Protein AF-A0A3C1WKM7-F1 (afdb_monomer)

Mean predicted aligned error: 9.7 Å

pLDDT: mean 87.92, std 14.64, range [50.53, 98.81]

Foldseek 3Di:
DPPPVVVVVVVVVVVVVVVVVPDDPPPQDLVNLLVVLVVCVVVLVLVSSLVSLVVSLVPVPLVCNLVSLQSNLVSCVSVVVNVSSVVSVVVSVVSVVVD

Nearest PDB structures (foldseek):
  2ho1-assembly1_A  TM=8.526E-01  e=2.959E-01  Pseudomonas aeruginosa PAO1
  8bbg-assembly1_A  TM=7.694E-01  e=3.514E-01  Homo sapiens
  8xwx-assembly1_B  TM=6.303E-01  e=9.299E-01  Homo sapiens
  3mv2-assembly1_B  TM=6.170E-01  e=1.648E+00  Saccharomyces cerevisiae
  6c9m-assembly1_A  TM=7.297E-01  e=3.890E+00  Homo sapiens

Structure (mmCIF, N/CA/C/O backbone):
data_AF-A0A3C1WKM7-F1
#
_entry.id   AF-A0A3C1WKM7-F1
#
loop_
_atom_site.group_PDB
_a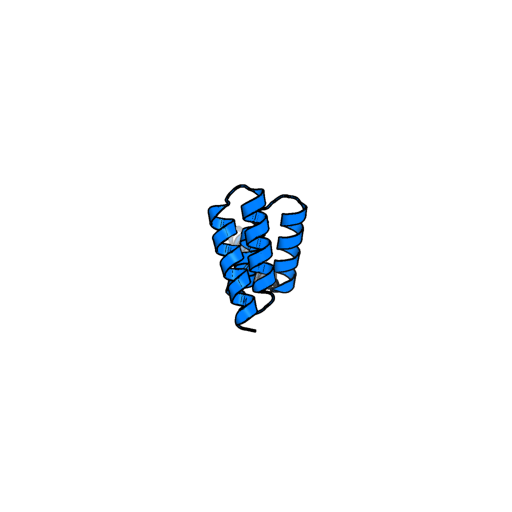tom_site.id
_atom_site.type_symbol
_atom_site.label_atom_id
_atom_site.label_alt_id
_atom_site.label_comp_id
_atom_site.label_asym_id
_atom_site.label_entity_id
_atom_site.label_seq_id
_atom_site.pdbx_PDB_ins_code
_atom_site.Cartn_x
_atom_site.Cartn_y
_atom_site.Cartn_z
_atom_site.occupancy
_atom_site.B_iso_or_equiv
_atom_site.auth_seq_id
_atom_site.auth_comp_id
_atom_site.auth_asym_id
_atom_site.auth_atom_id
_atom_site.pdbx_PDB_model_num
ATOM 1 N N . MET A 1 1 ? 52.253 12.825 30.965 1.00 50.69 1 MET A N 1
ATOM 2 C CA . MET A 1 1 ? 51.761 13.288 29.644 1.00 50.69 1 MET A CA 1
ATOM 3 C C . MET A 1 1 ? 51.552 12.084 28.702 1.00 50.69 1 MET A C 1
ATOM 5 O O . MET A 1 1 ? 52.429 11.760 27.921 1.00 50.69 1 MET A O 1
ATOM 9 N N . LYS A 1 2 ? 50.431 11.346 28.814 1.00 55.88 2 LYS A N 1
ATOM 10 C CA . LYS A 1 2 ? 50.130 10.136 27.996 1.00 55.88 2 LYS A CA 1
ATOM 11 C C . LYS A 1 2 ? 48.705 10.128 27.399 1.00 55.88 2 LYS A C 1
ATOM 13 O O . LYS A 1 2 ? 48.253 9.117 26.885 1.00 55.88 2 LYS A O 1
ATOM 18 N N . MET A 1 3 ? 47.994 11.261 27.426 1.00 57.75 3 MET A N 1
ATOM 19 C CA . MET A 1 3 ? 46.597 11.346 26.955 1.00 57.75 3 MET A CA 1
ATOM 20 C C . MET A 1 3 ? 46.446 11.549 25.436 1.00 57.75 3 MET A C 1
ATOM 22 O O . MET A 1 3 ? 45.358 11.358 24.904 1.00 57.75 3 MET A O 1
ATOM 26 N N . SER A 1 4 ? 47.511 11.928 24.720 1.00 59.94 4 SER A N 1
ATOM 27 C CA . SER A 1 4 ? 47.444 12.237 23.278 1.00 59.94 4 SER A CA 1
ATOM 28 C C . SER A 1 4 ? 47.301 10.982 22.400 1.00 59.94 4 SER A C 1
ATOM 30 O O . SER A 1 4 ? 46.556 10.993 21.426 1.00 59.94 4 SER A O 1
ATOM 32 N N . CYS A 1 5 ? 47.945 9.870 22.775 1.00 59.06 5 CYS A N 1
ATOM 33 C CA . CYS A 1 5 ? 47.926 8.630 21.989 1.00 59.06 5 CYS A CA 1
ATOM 34 C C . CYS A 1 5 ? 46.558 7.917 22.042 1.00 59.06 5 CYS A C 1
ATOM 36 O O . CYS A 1 5 ? 46.033 7.498 21.015 1.00 59.06 5 CYS A O 1
ATOM 38 N N . SER A 1 6 ? 45.926 7.879 23.222 1.00 66.44 6 SER A N 1
ATOM 39 C CA . SER A 1 6 ? 44.600 7.269 23.421 1.00 66.44 6 SER A CA 1
ATOM 40 C C . SER A 1 6 ? 43.490 8.002 22.654 1.00 66.44 6 SER A C 1
ATOM 42 O O . SER A 1 6 ? 42.643 7.362 22.036 1.00 66.44 6 SER A O 1
ATOM 44 N N . LYS A 1 7 ? 43.536 9.342 22.605 1.00 72.69 7 LYS A N 1
ATOM 45 C CA . LYS A 1 7 ? 42.558 10.142 21.852 1.00 72.69 7 LYS A CA 1
ATOM 46 C C . LYS A 1 7 ? 42.660 9.924 20.343 1.00 72.69 7 LYS A C 1
ATOM 48 O O . LYS A 1 7 ? 41.624 9.821 19.696 1.00 72.69 7 LYS A O 1
ATOM 53 N N . LYS A 1 8 ? 43.884 9.809 19.808 1.00 76.19 8 LYS A N 1
ATOM 54 C CA . LYS A 1 8 ? 4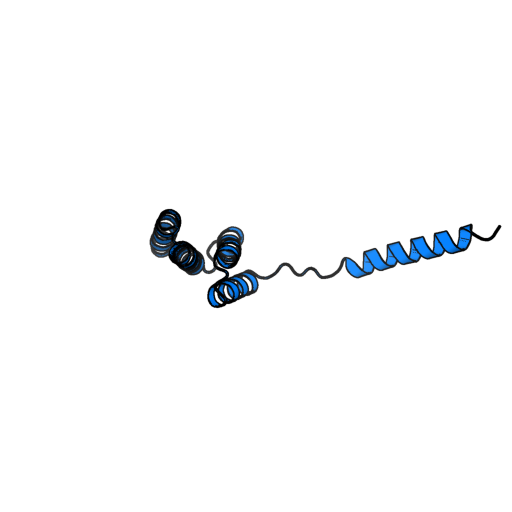4.138 9.516 18.385 1.00 76.19 8 LYS A CA 1
ATOM 55 C C . LYS A 1 8 ? 43.645 8.121 18.002 1.00 76.19 8 LYS A C 1
ATOM 57 O O . LYS A 1 8 ? 42.990 7.971 16.980 1.00 76.19 8 LYS A O 1
ATOM 62 N N . LEU A 1 9 ? 43.894 7.119 18.847 1.00 79.38 9 LEU A N 1
ATOM 63 C CA . LEU A 1 9 ? 43.401 5.756 18.634 1.00 79.38 9 LEU A CA 1
ATOM 64 C C . LEU A 1 9 ? 41.866 5.700 18.594 1.00 79.38 9 LEU A C 1
ATOM 66 O O . LEU A 1 9 ? 41.298 5.061 17.715 1.00 79.38 9 LEU A O 1
ATOM 70 N N . LEU A 1 10 ? 41.202 6.420 19.504 1.00 82.25 10 LEU A N 1
ATOM 71 C CA . LEU A 1 10 ? 39.743 6.515 19.530 1.00 82.25 10 LEU A CA 1
ATOM 72 C C . LEU A 1 10 ? 39.190 7.197 18.270 1.00 82.25 10 LEU A C 1
ATOM 74 O O . LEU A 1 10 ? 38.170 6.770 17.739 1.00 82.25 10 LEU A O 1
ATOM 78 N N . THR A 1 11 ? 39.880 8.224 17.760 1.00 80.81 11 THR A N 1
ATOM 79 C CA . THR A 1 11 ? 39.474 8.888 16.510 1.00 80.81 11 THR A CA 1
ATOM 80 C C . THR A 1 11 ? 39.635 7.963 15.310 1.00 80.81 11 THR A C 1
ATOM 82 O O . THR A 1 11 ? 38.729 7.891 14.487 1.00 80.81 11 THR A O 1
ATOM 85 N N . TYR A 1 12 ? 40.730 7.200 15.230 1.00 86.88 12 TYR A N 1
ATOM 86 C CA . TYR A 1 12 ? 40.908 6.207 14.168 1.00 86.88 12 TYR A CA 1
ATOM 87 C C . TYR A 1 12 ? 39.831 5.119 14.208 1.00 86.88 12 TYR A C 1
ATOM 89 O O . TYR A 1 12 ? 39.262 4.809 13.167 1.00 86.88 12 TYR A O 1
ATOM 97 N N . LEU A 1 13 ? 39.496 4.602 15.395 1.00 83.94 13 LEU A N 1
ATOM 98 C CA . LEU A 1 13 ? 38.416 3.624 15.573 1.00 83.94 13 LEU A CA 1
ATOM 99 C C . LEU A 1 13 ? 37.042 4.175 15.172 1.00 83.94 13 LEU A C 1
ATOM 101 O O . LEU A 1 13 ? 36.259 3.473 14.539 1.00 83.94 13 LEU A O 1
ATOM 105 N N . ALA A 1 14 ? 36.746 5.431 15.509 1.00 81.50 14 ALA A N 1
ATOM 106 C CA . ALA A 1 14 ? 35.477 6.056 15.146 1.00 81.50 14 ALA A CA 1
ATOM 107 C C . ALA A 1 14 ? 35.350 6.262 13.625 1.00 81.50 14 ALA A C 1
ATOM 109 O O . ALA A 1 14 ? 34.289 6.013 13.048 1.00 81.50 14 ALA A O 1
ATOM 110 N N . VAL A 1 15 ? 36.436 6.672 12.960 1.00 81.50 15 VAL A N 1
ATOM 111 C CA . VAL A 1 15 ? 36.456 6.859 11.503 1.00 81.50 15 VAL A CA 1
ATOM 112 C C . VAL A 1 15 ? 36.317 5.517 10.783 1.00 81.50 15 VAL A C 1
ATOM 114 O O . VAL A 1 15 ? 35.487 5.400 9.886 1.00 81.50 15 VAL A O 1
ATOM 117 N N . THR A 1 16 ? 37.050 4.478 11.195 1.00 79.50 16 THR A N 1
ATOM 118 C CA . THR A 1 16 ? 36.947 3.155 10.557 1.00 79.50 16 THR A CA 1
ATOM 119 C C . THR A 1 16 ? 35.574 2.520 10.766 1.00 79.50 16 THR A C 1
ATOM 121 O O . THR A 1 16 ? 35.020 1.976 9.815 1.00 79.50 16 THR A O 1
ATOM 124 N N . PHE A 1 17 ? 34.971 2.655 11.951 1.00 78.62 17 PHE A N 1
ATOM 125 C CA . PHE A 1 17 ? 33.604 2.191 12.204 1.00 78.62 17 PHE A CA 1
ATOM 126 C C . PHE A 1 17 ? 32.583 2.895 11.299 1.00 78.62 17 PHE A C 1
ATOM 128 O O . PHE A 1 17 ? 31.737 2.241 10.694 1.00 78.62 17 PHE A O 1
ATOM 135 N N . SER A 1 18 ? 32.714 4.212 11.126 1.00 74.44 18 SER A N 1
ATOM 136 C CA . SER A 1 18 ? 31.820 4.995 10.264 1.00 74.44 18 SER A CA 1
ATOM 137 C C . SER A 1 18 ? 31.903 4.558 8.796 1.00 74.44 18 SER A C 1
ATOM 139 O O . SER A 1 18 ? 30.883 4.466 8.125 1.00 74.44 18 SER A O 1
ATOM 141 N N . PHE A 1 19 ? 33.094 4.210 8.298 1.00 70.19 19 PHE A N 1
ATOM 142 C CA . PHE A 1 19 ? 33.265 3.685 6.937 1.00 70.19 19 PHE A CA 1
ATOM 143 C C . PHE A 1 19 ? 32.726 2.258 6.752 1.00 70.19 19 PHE A C 1
ATOM 145 O O . PHE A 1 19 ? 32.275 1.917 5.659 1.00 70.19 19 PHE A O 1
ATOM 152 N N . LEU A 1 20 ? 32.739 1.433 7.804 1.00 67.62 20 LEU A N 1
ATOM 153 C CA . LEU A 1 20 ? 32.214 0.064 7.758 1.00 67.62 20 LEU A CA 1
ATOM 154 C C . LEU A 1 20 ? 30.678 0.019 7.776 1.00 67.62 20 LEU A C 1
ATOM 156 O O . LEU A 1 20 ? 30.095 -0.865 7.155 1.00 67.62 20 LEU A O 1
ATOM 160 N N . VAL A 1 21 ? 30.026 0.984 8.432 1.00 67.06 21 VAL A N 1
ATOM 161 C CA . VAL A 1 21 ? 28.554 1.071 8.519 1.00 67.06 21 VAL A CA 1
ATOM 162 C C . VAL A 1 21 ? 27.925 1.709 7.268 1.00 67.06 21 VAL A C 1
ATOM 164 O O . VAL A 1 21 ? 26.746 1.502 6.998 1.00 67.06 21 VAL A O 1
ATOM 167 N N . SER A 1 22 ? 28.704 2.416 6.442 1.00 61.28 22 SER A N 1
ATOM 168 C CA . SER A 1 22 ? 28.219 3.087 5.220 1.00 61.28 22 SER A CA 1
ATOM 169 C C . SER A 1 22 ? 27.766 2.154 4.091 1.00 61.28 22 SER A C 1
ATOM 171 O O . SER A 1 22 ? 27.292 2.632 3.063 1.00 61.28 22 SER A O 1
ATOM 173 N N . ASN A 1 23 ? 27.901 0.835 4.238 1.00 58.66 23 ASN A N 1
ATOM 174 C CA . ASN A 1 23 ? 27.530 -0.107 3.192 1.00 58.66 23 ASN A CA 1
ATOM 175 C C . ASN A 1 23 ? 26.293 -0.927 3.574 1.00 58.66 23 ASN A C 1
ATOM 177 O O . ASN A 1 23 ? 26.331 -1.737 4.496 1.00 58.66 23 ASN A O 1
ATOM 181 N N . LYS A 1 24 ? 25.263 -0.785 2.723 1.00 55.72 24 LYS A N 1
ATOM 182 C CA . LYS A 1 24 ? 24.045 -1.610 2.578 1.00 55.72 24 LYS A CA 1
ATOM 183 C C . LYS A 1 24 ? 22.783 -1.154 3.316 1.00 55.72 24 LYS A C 1
ATOM 185 O O . LYS A 1 24 ? 22.06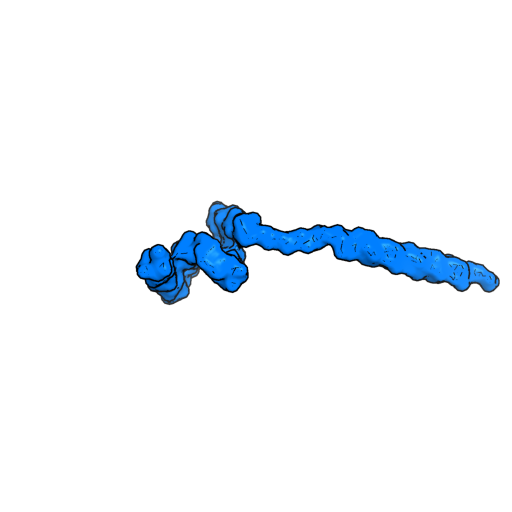5 -1.963 3.889 1.00 55.72 24 LYS A O 1
ATOM 190 N N . GLY A 1 25 ? 22.407 0.108 3.145 1.00 55.72 25 GLY A N 1
ATOM 191 C CA . GLY A 1 25 ? 20.983 0.399 2.981 1.00 55.72 25 GLY A CA 1
ATOM 192 C C . GLY A 1 25 ? 20.582 0.029 1.554 1.00 55.72 25 GLY A C 1
ATOM 193 O O . GLY A 1 25 ? 20.671 0.873 0.670 1.00 5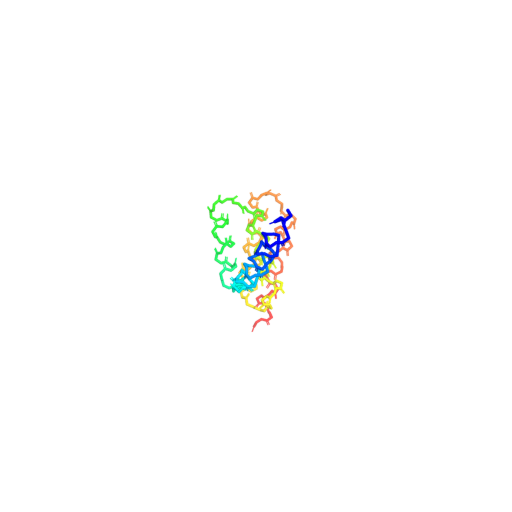5.72 25 GLY A O 1
ATOM 194 N N . THR A 1 26 ? 20.215 -1.226 1.276 1.00 57.94 26 THR A N 1
ATOM 195 C CA . THR A 1 26 ? 19.526 -1.515 0.009 1.00 57.94 26 THR A CA 1
ATOM 196 C C . THR A 1 26 ? 18.216 -0.742 0.048 1.00 57.94 26 THR A C 1
ATOM 198 O O . THR A 1 26 ? 17.407 -0.963 0.951 1.00 57.94 26 THR A O 1
ATOM 201 N N . ALA A 1 27 ? 18.015 0.191 -0.884 1.00 65.44 27 ALA A N 1
ATOM 202 C CA . ALA A 1 27 ? 16.692 0.756 -1.095 1.00 65.44 27 ALA A CA 1
ATOM 203 C C . ALA A 1 27 ? 15.725 -0.422 -1.298 1.00 65.44 27 ALA A C 1
ATOM 205 O O . ALA A 1 27 ? 16.005 -1.302 -2.113 1.00 65.44 27 ALA A O 1
ATOM 206 N N . GLN A 1 28 ? 14.664 -0.491 -0.490 1.00 76.06 28 GLN A N 1
ATOM 207 C CA . GLN A 1 28 ? 13.649 -1.537 -0.630 1.00 76.06 28 GLN A CA 1
ATOM 208 C C . GLN A 1 28 ? 13.111 -1.508 -2.062 1.00 76.06 28 GLN A C 1
ATOM 210 O O . GLN A 1 28 ? 12.900 -0.425 -2.617 1.00 76.06 28 GLN A O 1
ATOM 215 N N . THR A 1 29 ? 12.912 -2.678 -2.667 1.00 93.00 29 THR A N 1
ATOM 216 C CA . THR A 1 29 ? 12.299 -2.743 -3.998 1.00 93.00 29 THR A CA 1
ATOM 217 C C . THR A 1 29 ? 10.835 -2.304 -3.922 1.00 93.00 29 THR A C 1
ATOM 219 O O . THR A 1 29 ? 10.223 -2.299 -2.849 1.00 93.00 29 THR A O 1
ATOM 222 N N . LEU A 1 30 ? 10.252 -1.930 -5.065 1.00 94.12 30 LEU A N 1
ATOM 223 C CA . LEU A 1 30 ? 8.823 -1.602 -5.139 1.00 94.12 30 LEU A CA 1
ATOM 224 C C . LEU A 1 30 ? 7.959 -2.782 -4.679 1.00 94.12 30 LEU A C 1
ATOM 226 O O . LEU A 1 30 ? 7.013 -2.583 -3.928 1.00 94.12 30 LEU A O 1
ATOM 230 N N . GLU A 1 31 ? 8.347 -4.002 -5.055 1.00 95.56 31 GLU A N 1
ATOM 231 C CA . GLU A 1 31 ? 7.700 -5.246 -4.631 1.00 95.56 31 GLU A CA 1
ATOM 232 C C . GLU A 1 31 ? 7.756 -5.436 -3.112 1.00 95.56 31 GLU A C 1
ATOM 234 O O . GLU A 1 31 ? 6.717 -5.548 -2.475 1.00 95.56 31 GLU A O 1
ATOM 239 N N . GLN A 1 32 ? 8.942 -5.338 -2.500 1.00 95.44 32 GLN A N 1
ATOM 240 C CA . GLN A 1 32 ? 9.088 -5.437 -1.041 1.00 95.44 32 GLN A CA 1
ATOM 241 C C . GLN A 1 32 ? 8.277 -4.365 -0.303 1.00 95.44 32 GLN A C 1
ATOM 243 O O . GLN A 1 32 ? 7.742 -4.610 0.775 1.00 95.44 32 GLN A O 1
ATOM 248 N N . THR A 1 33 ? 8.192 -3.166 -0.882 1.00 96.50 33 THR A N 1
ATOM 249 C CA . THR A 1 33 ? 7.416 -2.059 -0.316 1.00 96.50 33 THR A CA 1
ATOM 250 C C . THR A 1 33 ? 5.911 -2.338 -0.408 1.00 96.50 33 THR A C 1
ATOM 252 O O . THR A 1 33 ? 5.176 -2.036 0.531 1.00 96.50 33 THR A O 1
ATOM 255 N N . PHE A 1 34 ? 5.452 -2.936 -1.511 1.00 97.62 34 PHE A N 1
ATOM 256 C CA . PHE A 1 34 ? 4.062 -3.343 -1.704 1.00 97.62 34 PHE A CA 1
ATOM 257 C C . PHE A 1 34 ? 3.670 -4.488 -0.762 1.00 97.62 34 PHE A C 1
ATOM 259 O O . PHE A 1 34 ? 2.643 -4.403 -0.091 1.00 97.62 34 PHE A O 1
ATOM 266 N N . ASP A 1 35 ? 4.513 -5.513 -0.638 1.00 97.50 35 ASP A N 1
ATOM 267 C CA . ASP A 1 35 ? 4.285 -6.641 0.273 1.00 97.50 35 ASP A CA 1
ATOM 268 C C . ASP A 1 35 ? 4.214 -6.176 1.729 1.00 97.50 35 ASP A C 1
ATOM 270 O O . ASP A 1 35 ? 3.347 -6.605 2.493 1.00 97.50 35 ASP A O 1
ATOM 274 N N . PHE A 1 36 ? 5.076 -5.229 2.109 1.00 97.56 36 PHE A N 1
ATOM 275 C CA . PHE A 1 36 ? 5.015 -4.618 3.430 1.00 97.56 36 PHE A CA 1
ATOM 276 C C . PHE A 1 36 ? 3.705 -3.848 3.650 1.00 97.56 36 PHE A C 1
ATOM 278 O O . PHE A 1 36 ? 3.102 -3.947 4.718 1.00 97.56 36 PHE A O 1
ATOM 285 N N . ALA A 1 37 ? 3.217 -3.118 2.642 1.00 98.19 37 ALA A N 1
ATOM 286 C CA . ALA A 1 37 ? 1.924 -2.440 2.718 1.00 98.19 37 ALA A CA 1
ATOM 287 C C . ALA A 1 37 ? 0.762 -3.433 2.914 1.00 98.19 37 ALA A C 1
ATOM 289 O O . ALA A 1 37 ? -0.125 -3.192 3.737 1.00 98.19 37 ALA A O 1
ATOM 290 N N . GLN A 1 38 ? 0.798 -4.572 2.217 1.00 98.50 38 GLN A N 1
ATOM 291 C CA . GLN A 1 38 ? -0.184 -5.651 2.362 1.00 98.50 38 GLN A CA 1
ATOM 292 C C . GLN A 1 38 ? -0.152 -6.266 3.758 1.00 98.50 38 GLN A C 1
ATOM 294 O O . GLN A 1 38 ? -1.206 -6.463 4.366 1.00 98.50 38 GLN A O 1
ATOM 299 N N . GLN A 1 39 ? 1.044 -6.486 4.307 1.00 98.50 39 GLN A N 1
ATOM 300 C CA . GLN A 1 39 ? 1.194 -6.933 5.686 1.00 98.50 39 GLN A CA 1
ATOM 301 C C . GLN A 1 39 ? 0.546 -5.936 6.658 1.00 98.50 39 GLN A C 1
ATOM 303 O O . GLN A 1 39 ? -0.307 -6.331 7.452 1.00 98.50 39 GLN A O 1
ATOM 308 N N . MET A 1 40 ? 0.866 -4.643 6.551 1.00 98.56 40 MET A N 1
ATOM 309 C CA . MET A 1 40 ? 0.283 -3.608 7.416 1.00 98.56 40 MET A CA 1
ATOM 310 C C . MET A 1 40 ? -1.247 -3.556 7.307 1.00 98.56 40 MET A C 1
ATOM 312 O O . MET A 1 40 ? -1.925 -3.452 8.326 1.00 98.56 40 MET A O 1
ATOM 316 N N . LYS A 1 41 ? -1.806 -3.693 6.095 1.00 98.56 41 LYS A N 1
ATOM 317 C CA . LYS A 1 41 ? -3.261 -3.780 5.881 1.00 98.56 41 LYS A CA 1
ATOM 318 C C . LYS A 1 41 ? -3.851 -4.996 6.599 1.00 98.56 41 LYS A C 1
ATOM 320 O O . LYS A 1 41 ? -4.866 -4.861 7.275 1.00 98.56 41 LYS A O 1
ATOM 325 N N . SER A 1 42 ? -3.213 -6.163 6.489 1.00 98.38 42 SER A N 1
ATOM 326 C CA . SER A 1 42 ? -3.677 -7.399 7.140 1.00 98.38 42 SER A CA 1
ATOM 327 C C . SER A 1 42 ? -3.626 -7.338 8.672 1.00 98.38 42 SER A C 1
ATOM 329 O O . SER A 1 42 ? -4.452 -7.950 9.342 1.00 98.38 42 SER A O 1
ATOM 331 N N . GLU A 1 43 ? -2.701 -6.550 9.223 1.00 98.44 43 GLU A N 1
ATOM 332 C CA . GLU A 1 43 ? -2.572 -6.285 10.660 1.00 98.44 43 GLU A CA 1
ATOM 333 C C . GLU A 1 43 ? -3.542 -5.193 11.154 1.00 98.44 43 GLU A C 1
ATOM 335 O O . GLU A 1 43 ? -3.569 -4.877 12.342 1.00 98.44 43 GLU A O 1
ATOM 340 N N . GLY A 1 44 ? -4.342 -4.600 10.259 1.00 98.31 44 GLY A N 1
ATOM 341 C CA . GLY A 1 44 ? -5.261 -3.503 10.574 1.00 98.31 44 GLY A CA 1
ATOM 342 C C . GLY A 1 44 ? -4.583 -2.138 10.718 1.00 98.31 44 GLY A C 1
ATOM 343 O O . GLY A 1 44 ? -5.223 -1.168 11.116 1.00 98.31 44 GLY A O 1
ATOM 344 N N . ASN A 1 45 ? -3.294 -2.034 10.388 1.00 98.56 45 ASN A N 1
ATOM 345 C CA . ASN A 1 45 ? -2.529 -0.792 10.420 1.00 98.56 45 ASN A CA 1
ATOM 346 C C . ASN A 1 45 ? -2.713 -0.013 9.105 1.00 98.56 45 ASN A C 1
ATOM 348 O O . ASN A 1 45 ? -1.789 0.144 8.297 1.00 98.56 45 ASN A O 1
ATOM 352 N N . TYR A 1 46 ? -3.947 0.431 8.870 1.00 98.62 46 TYR A N 1
ATOM 353 C CA . TYR A 1 46 ? -4.393 0.988 7.594 1.00 98.62 46 TYR A CA 1
ATOM 354 C C . TYR A 1 46 ? -3.669 2.283 7.216 1.00 98.62 46 TYR A C 1
ATOM 356 O O . TYR A 1 46 ? -3.263 2.440 6.067 1.00 98.62 46 TYR A O 1
ATOM 364 N N . GLU A 1 47 ? -3.418 3.188 8.163 1.00 98.50 47 GLU A N 1
ATOM 365 C CA . GLU A 1 47 ? -2.710 4.447 7.903 1.00 98.50 47 GLU A CA 1
ATOM 366 C C . GLU A 1 47 ? -1.262 4.208 7.474 1.00 98.50 47 GLU A C 1
ATOM 368 O O . GLU A 1 47 ? -0.713 4.945 6.651 1.00 98.50 47 GLU A O 1
ATOM 373 N N . THR A 1 48 ? -0.626 3.173 8.025 1.00 98.19 48 THR A N 1
ATOM 374 C CA . THR A 1 48 ? 0.721 2.780 7.609 1.00 98.19 48 THR A CA 1
ATOM 375 C C . THR A 1 48 ? 0.675 2.132 6.232 1.00 98.19 48 THR A C 1
ATOM 377 O O . THR A 1 48 ? 1.453 2.522 5.363 1.00 98.19 48 THR A O 1
ATOM 380 N N . ALA A 1 49 ? -0.272 1.221 5.994 1.00 98.69 49 ALA A N 1
ATOM 381 C CA . ALA A 1 49 ? -0.466 0.596 4.688 1.00 98.69 49 ALA A CA 1
ATOM 382 C C . ALA A 1 49 ? -0.650 1.641 3.571 1.00 98.69 49 ALA A C 1
ATOM 384 O O . ALA A 1 49 ? 0.054 1.584 2.564 1.00 98.69 49 ALA A O 1
ATOM 385 N N . ILE A 1 50 ? -1.502 2.652 3.791 1.00 98.75 50 ILE A N 1
ATOM 386 C CA . ILE A 1 50 ? -1.733 3.775 2.862 1.00 98.75 50 ILE A CA 1
ATOM 387 C C . ILE A 1 50 ? -0.418 4.449 2.464 1.00 98.75 50 ILE A C 1
ATOM 389 O O . ILE A 1 50 ? -0.150 4.625 1.276 1.00 98.75 50 ILE A O 1
ATOM 393 N N . LYS A 1 51 ? 0.436 4.791 3.438 1.00 98.31 51 LYS A N 1
ATOM 394 C CA . LYS A 1 51 ? 1.720 5.460 3.166 1.00 98.31 51 LYS A CA 1
ATOM 395 C C . LYS A 1 51 ? 2.611 4.629 2.248 1.00 98.31 51 LYS A C 1
ATOM 397 O O . LYS A 1 51 ? 3.269 5.182 1.367 1.00 98.31 51 LYS A O 1
ATOM 402 N N . TYR A 1 52 ? 2.652 3.314 2.450 1.00 98.31 52 TYR A N 1
ATOM 403 C CA . TYR A 1 52 ? 3.488 2.436 1.639 1.00 98.31 52 TYR A CA 1
ATOM 404 C C . TYR A 1 52 ? 2.897 2.179 0.252 1.00 98.31 52 TYR A C 1
ATOM 406 O O . TYR A 1 52 ? 3.654 2.230 -0.715 1.00 98.31 52 TYR A O 1
ATOM 414 N N . TYR A 1 53 ? 1.578 2.027 0.109 1.00 98.38 53 TYR A N 1
ATOM 415 C CA . TYR A 1 53 ? 0.952 1.969 -1.218 1.00 98.38 53 TYR A CA 1
ATOM 416 C C . TYR A 1 53 ? 1.189 3.240 -2.025 1.00 98.38 53 TYR A C 1
ATOM 418 O O . TYR A 1 53 ? 1.627 3.161 -3.169 1.00 98.38 53 TYR A O 1
ATOM 426 N N . GLN A 1 54 ? 0.985 4.409 -1.415 1.00 97.31 54 GLN A N 1
ATOM 427 C CA . GLN A 1 54 ? 1.229 5.695 -2.069 1.00 97.31 54 GLN A CA 1
ATOM 428 C C . GLN A 1 54 ? 2.698 5.861 -2.468 1.00 97.31 54 GLN A C 1
ATOM 430 O O . GLN A 1 54 ? 3.003 6.416 -3.523 1.00 97.31 54 GLN A O 1
ATOM 435 N N . ARG A 1 55 ? 3.627 5.338 -1.658 1.00 96.19 55 ARG A N 1
ATOM 436 C CA . ARG A 1 55 ? 5.048 5.294 -2.007 1.00 96.19 55 ARG A CA 1
ATOM 437 C C . ARG A 1 55 ? 5.294 4.429 -3.244 1.00 96.19 55 ARG A C 1
ATOM 439 O O . ARG A 1 55 ? 6.033 4.859 -4.126 1.00 96.19 55 ARG A O 1
ATOM 446 N N . VAL A 1 56 ? 4.688 3.243 -3.319 1.00 96.69 56 VAL A N 1
ATOM 447 C CA . VAL A 1 56 ? 4.813 2.360 -4.490 1.00 96.69 56 VAL A CA 1
ATOM 448 C C . VAL A 1 56 ? 4.251 3.041 -5.734 1.00 96.69 56 VAL A C 1
ATOM 450 O O . VAL A 1 56 ? 4.971 3.131 -6.721 1.00 96.69 56 VAL A O 1
ATOM 453 N N . SER A 1 57 ? 3.041 3.607 -5.680 1.00 95.62 57 SER A N 1
ATOM 454 C CA . SER A 1 57 ? 2.448 4.291 -6.839 1.00 95.62 57 SER A CA 1
ATOM 455 C C . SER A 1 57 ? 3.229 5.540 -7.259 1.00 95.62 57 SER A C 1
ATOM 457 O O . SER A 1 57 ? 3.297 5.859 -8.439 1.00 95.62 57 SER A O 1
ATOM 459 N N . TYR A 1 58 ? 3.841 6.258 -6.311 1.00 95.19 58 TYR A N 1
ATOM 460 C CA . TYR A 1 58 ? 4.601 7.473 -6.614 1.00 95.19 58 TYR A CA 1
ATOM 461 C C . TYR A 1 58 ? 5.952 7.176 -7.280 1.00 95.19 58 TYR A C 1
ATOM 463 O O . TYR A 1 58 ? 6.327 7.838 -8.244 1.00 95.19 58 TYR A O 1
ATOM 471 N N . PHE A 1 59 ? 6.698 6.187 -6.777 1.00 93.88 59 PHE A N 1
ATOM 472 C CA . PHE A 1 59 ? 8.034 5.862 -7.294 1.00 93.88 59 PHE A CA 1
ATOM 473 C C . PHE A 1 59 ? 8.032 4.766 -8.366 1.00 93.88 59 PHE A C 1
ATOM 475 O O . PHE A 1 59 ? 9.028 4.607 -9.069 1.00 93.88 59 PHE A O 1
ATOM 482 N N . GLY A 1 60 ? 6.950 3.996 -8.477 1.00 89.69 60 GLY A N 1
ATOM 483 C CA . GLY A 1 60 ? 6.859 2.823 -9.342 1.00 89.69 60 GLY A CA 1
ATOM 484 C C . GLY A 1 60 ? 6.344 3.075 -10.753 1.00 89.69 60 GLY A C 1
ATOM 485 O O . GLY A 1 60 ? 6.357 2.146 -11.561 1.00 89.69 60 GLY A O 1
ATOM 486 N N . GLY A 1 61 ? 5.907 4.297 -11.071 1.00 88.19 61 GLY A N 1
ATOM 487 C CA . GLY A 1 61 ? 5.244 4.581 -12.344 1.00 88.19 61 GLY A CA 1
ATOM 488 C C . GLY A 1 61 ? 4.018 3.680 -12.505 1.00 88.19 61 GLY A C 1
ATOM 489 O O . GLY A 1 61 ? 3.140 3.689 -11.650 1.00 88.19 61 GLY A O 1
ATOM 490 N N . ASN A 1 62 ? 3.999 2.847 -13.548 1.00 88.56 62 ASN A N 1
ATOM 491 C CA . ASN A 1 62 ? 2.884 1.929 -13.818 1.00 88.56 62 ASN A CA 1
ATOM 492 C C . ASN A 1 62 ? 2.950 0.617 -13.015 1.00 88.56 62 ASN A C 1
ATOM 494 O O . ASN A 1 62 ? 2.030 -0.195 -13.092 1.00 88.56 62 ASN A O 1
ATOM 498 N N . TYR A 1 63 ? 4.019 0.364 -12.250 1.00 90.44 63 TYR A N 1
ATOM 499 C CA . TYR A 1 63 ? 4.136 -0.868 -11.466 1.00 90.44 63 TYR A CA 1
ATOM 500 C C . TYR A 1 63 ? 2.988 -0.985 -10.455 1.00 90.44 63 TYR A C 1
ATOM 502 O O . TYR A 1 63 ? 2.960 -0.256 -9.463 1.00 90.44 63 TYR A O 1
ATOM 510 N N . ARG A 1 64 ? 2.065 -1.927 -10.704 1.00 93.81 64 ARG A N 1
ATOM 511 C CA . ARG A 1 64 ? 0.913 -2.232 -9.835 1.00 93.81 64 ARG A CA 1
ATOM 512 C C . ARG A 1 64 ? 0.088 -0.998 -9.450 1.00 93.81 64 ARG A C 1
ATOM 514 O O . ARG A 1 64 ? -0.485 -0.951 -8.364 1.00 93.81 64 ARG A O 1
ATOM 521 N N . ILE A 1 65 ? 0.026 0.012 -10.318 1.00 95.44 65 ILE A N 1
ATOM 522 C CA . ILE A 1 65 ? -0.568 1.303 -9.955 1.00 95.44 65 ILE A CA 1
ATOM 523 C C . ILE A 1 65 ? -2.052 1.168 -9.577 1.00 95.44 65 ILE A C 1
ATOM 525 O O . ILE A 1 65 ? -2.469 1.681 -8.538 1.00 95.44 65 ILE A O 1
ATOM 529 N N . THR A 1 66 ? -2.806 0.365 -10.334 1.00 96.56 66 THR A N 1
ATOM 530 C CA . THR A 1 66 ? -4.206 0.032 -10.039 1.00 96.56 66 THR A CA 1
ATOM 531 C C . THR A 1 66 ? -4.346 -0.686 -8.694 1.00 96.56 66 THR A C 1
ATOM 533 O O . THR A 1 66 ? -5.157 -0.272 -7.866 1.00 96.56 66 THR A O 1
ATOM 536 N N . ASP A 1 67 ? -3.518 -1.705 -8.418 1.00 97.62 67 ASP A N 1
ATOM 537 C CA . ASP A 1 67 ? -3.539 -2.430 -7.136 1.00 97.62 67 ASP A CA 1
ATOM 538 C C . ASP A 1 67 ? -3.266 -1.486 -5.954 1.00 97.62 67 ASP A C 1
ATOM 540 O O . ASP A 1 67 ? -3.898 -1.599 -4.900 1.00 97.62 67 ASP A O 1
ATOM 544 N N . CYS A 1 68 ? -2.327 -0.545 -6.116 1.00 98.00 68 CYS A N 1
ATOM 545 C CA . CYS A 1 68 ? -2.007 0.457 -5.104 1.00 98.00 68 CYS A CA 1
ATOM 546 C C . CYS A 1 68 ? -3.182 1.401 -4.848 1.00 98.00 68 CYS A C 1
ATOM 548 O O . CYS A 1 68 ? -3.462 1.702 -3.686 1.00 98.00 68 CYS A O 1
ATOM 550 N N . TYR A 1 69 ? -3.874 1.860 -5.892 1.00 98.31 69 TYR A N 1
ATOM 551 C CA . TYR A 1 69 ? -5.034 2.736 -5.745 1.00 98.31 69 TYR A CA 1
ATOM 552 C C . TYR A 1 69 ? -6.211 2.026 -5.081 1.00 98.31 69 TYR A C 1
ATOM 554 O O . TYR A 1 69 ? -6.718 2.540 -4.086 1.00 98.31 69 TYR A O 1
ATOM 562 N N . ILE A 1 70 ? -6.561 0.815 -5.526 1.00 98.38 70 ILE A N 1
ATOM 563 C CA . ILE A 1 70 ? -7.606 -0.000 -4.884 1.00 98.38 70 ILE A CA 1
ATOM 564 C C . ILE A 1 70 ? -7.256 -0.246 -3.416 1.00 98.38 70 ILE A C 1
ATOM 566 O O . ILE A 1 70 ? -8.056 0.023 -2.526 1.00 98.38 70 ILE A O 1
ATOM 570 N N . SER A 1 71 ? -6.029 -0.690 -3.132 1.00 98.56 71 SER A N 1
ATOM 571 C CA . SER A 1 71 ? -5.627 -1.004 -1.757 1.00 98.56 71 SER A CA 1
ATOM 572 C C . SER A 1 71 ? -5.584 0.233 -0.858 1.00 98.56 71 SER A C 1
ATOM 574 O O . SER A 1 71 ? -5.883 0.136 0.331 1.00 98.56 71 SER A O 1
ATOM 576 N N . THR A 1 72 ? -5.242 1.398 -1.413 1.00 98.62 72 THR A N 1
ATOM 577 C CA . THR A 1 72 ? -5.304 2.679 -0.698 1.00 98.62 72 THR A CA 1
ATOM 578 C C . THR A 1 72 ? -6.751 3.076 -0.412 1.00 98.62 72 THR A C 1
ATOM 580 O O . THR A 1 72 ? -7.056 3.462 0.717 1.00 98.62 72 THR A O 1
ATOM 583 N N . ALA A 1 73 ? -7.644 2.938 -1.396 1.00 98.69 73 ALA A N 1
ATOM 584 C CA . ALA A 1 73 ? -9.069 3.212 -1.245 1.00 98.69 73 ALA A CA 1
ATOM 585 C C . ALA A 1 73 ? -9.717 2.310 -0.184 1.00 98.69 73 ALA A C 1
ATOM 587 O O . ALA A 1 73 ? -10.401 2.816 0.704 1.00 98.69 73 ALA A O 1
ATOM 588 N N . ASP A 1 74 ? -9.428 1.005 -0.208 1.00 98.75 74 ASP A N 1
ATOM 589 C CA . ASP A 1 74 ? -9.877 0.041 0.803 1.00 98.75 74 ASP A CA 1
ATOM 590 C C . ASP A 1 74 ? -9.460 0.470 2.213 1.00 98.75 74 ASP A C 1
ATOM 592 O O . ASP A 1 74 ? -10.265 0.463 3.142 1.00 98.75 74 ASP A O 1
ATOM 596 N N . CYS A 1 75 ? -8.192 0.850 2.391 1.00 98.81 75 CYS A N 1
ATOM 597 C CA . CYS A 1 75 ? -7.692 1.291 3.688 1.00 98.81 75 CYS A CA 1
ATOM 598 C C . CYS A 1 75 ? -8.401 2.567 4.163 1.00 98.81 75 CYS A C 1
ATOM 600 O O . CYS A 1 75 ? -8.782 2.636 5.329 1.00 98.81 75 CYS A O 1
ATOM 602 N N . TYR A 1 76 ? -8.621 3.549 3.278 1.00 98.81 76 TYR A N 1
ATOM 603 C CA . TYR A 1 76 ? -9.389 4.755 3.610 1.00 98.81 76 TYR A CA 1
ATOM 604 C C . TYR A 1 76 ? -10.845 4.434 3.969 1.00 98.81 76 TYR A C 1
ATOM 606 O O . TYR A 1 76 ? -11.381 4.985 4.931 1.00 98.81 76 TYR A O 1
ATOM 614 N N . PHE A 1 77 ? -11.464 3.493 3.256 1.00 98.69 77 PHE A N 1
ATOM 615 C CA . PHE A 1 77 ? -12.810 3.017 3.553 1.00 98.69 77 PHE A CA 1
ATOM 616 C C . PHE A 1 77 ? -12.884 2.375 4.947 1.00 98.69 77 PHE A C 1
ATOM 618 O O . PHE A 1 77 ? -13.791 2.682 5.719 1.00 98.69 77 PHE A O 1
ATOM 625 N N . LEU A 1 78 ? -11.902 1.540 5.305 1.00 98.50 78 LEU A N 1
ATOM 626 C CA . LEU A 1 78 ? -11.841 0.848 6.600 1.00 98.50 78 LEU A CA 1
ATOM 627 C C . LEU A 1 78 ? -11.644 1.796 7.793 1.00 98.50 78 LEU A C 1
ATOM 629 O O . LEU A 1 78 ? -12.104 1.487 8.891 1.00 98.50 78 LEU A O 1
ATOM 633 N N . ILE A 1 79 ? -11.022 2.960 7.586 1.00 98.50 79 ILE A N 1
ATOM 634 C CA . ILE A 1 79 ? -10.909 4.018 8.607 1.00 98.50 79 ILE A CA 1
ATOM 635 C C . ILE A 1 79 ? -12.037 5.062 8.529 1.00 98.50 79 ILE A C 1
ATOM 637 O O . ILE A 1 79 ? -11.985 6.076 9.222 1.00 98.50 79 ILE A O 1
ATOM 641 N N . ASN A 1 80 ? -13.086 4.797 7.740 1.00 98.50 80 ASN A N 1
ATOM 642 C CA . ASN A 1 80 ? -14.254 5.660 7.515 1.00 98.50 80 ASN A CA 1
ATOM 643 C C . ASN A 1 80 ? -13.948 7.022 6.860 1.00 98.50 80 ASN A C 1
ATOM 645 O O . ASN A 1 80 ? -14.767 7.942 6.927 1.0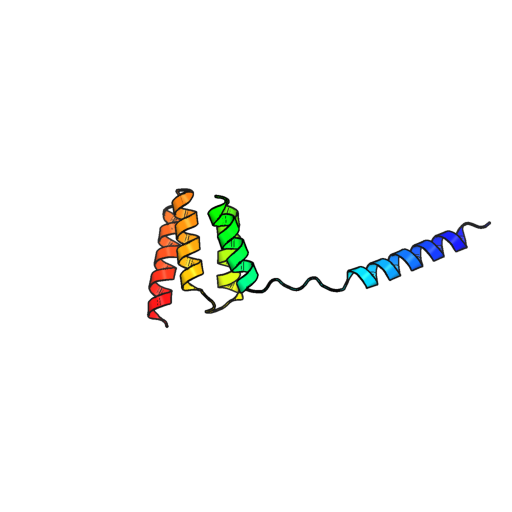0 98.50 80 ASN A O 1
ATOM 649 N N . ASP A 1 81 ? -12.804 7.164 6.189 1.00 98.56 81 ASP A N 1
ATOM 650 C CA . ASP A 1 81 ? -12.506 8.331 5.356 1.00 98.56 81 ASP A CA 1
ATOM 651 C C . ASP A 1 81 ? -13.029 8.098 3.932 1.00 98.56 81 ASP A C 1
ATOM 653 O O . ASP A 1 81 ? -12.292 7.845 2.975 1.00 98.56 81 ASP A O 1
ATOM 657 N N . PHE A 1 82 ? -14.354 8.144 3.798 1.00 98.38 82 PHE A N 1
ATOM 658 C CA . PHE A 1 82 ? -15.035 7.817 2.543 1.00 98.38 82 PHE A CA 1
ATOM 659 C C . PHE A 1 82 ? -14.697 8.776 1.405 1.00 98.38 82 PHE A C 1
ATOM 661 O O . PHE A 1 82 ? -14.692 8.366 0.249 1.00 98.38 82 PHE A O 1
ATOM 668 N N . ARG A 1 83 ? -14.372 10.033 1.724 1.00 98.56 83 ARG A N 1
ATOM 669 C CA . ARG A 1 83 ? -13.982 11.023 0.719 1.00 98.56 83 ARG A CA 1
ATOM 670 C C . ARG A 1 83 ? -12.667 10.628 0.058 1.00 98.56 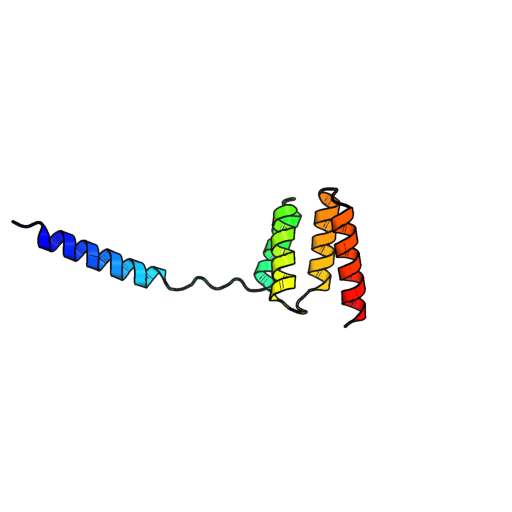83 ARG A C 1
ATOM 672 O O . ARG A 1 83 ? -12.547 10.678 -1.161 1.00 98.56 83 ARG A O 1
ATOM 679 N N . GLN A 1 84 ? -11.676 10.237 0.855 1.00 98.56 84 GLN A N 1
ATOM 680 C CA . GLN A 1 84 ? -10.409 9.773 0.302 1.00 98.56 84 GLN A CA 1
ATOM 681 C C . GLN A 1 84 ? -10.559 8.419 -0.391 1.00 98.56 84 GLN A C 1
ATOM 683 O O . GLN A 1 84 ? -9.938 8.213 -1.432 1.00 98.56 84 GLN A O 1
ATOM 688 N N . ALA A 1 85 ? -11.405 7.528 0.130 1.00 98.75 85 ALA A N 1
ATOM 689 C CA . ALA A 1 85 ? -11.699 6.261 -0.530 1.00 98.75 85 ALA A CA 1
ATOM 690 C C . ALA A 1 85 ? -12.269 6.474 -1.942 1.00 98.75 85 ALA A C 1
ATOM 692 O O . ALA A 1 85 ? -11.750 5.901 -2.894 1.00 98.75 85 ALA A O 1
ATOM 693 N N . GLU A 1 86 ? -13.273 7.345 -2.086 1.00 98.62 86 GLU A N 1
ATOM 694 C CA . GLU A 1 86 ? -13.871 7.709 -3.377 1.00 98.62 86 GLU A CA 1
ATOM 695 C C . GLU A 1 86 ? -12.817 8.222 -4.366 1.00 98.62 86 GLU A C 1
ATOM 697 O O . GLU A 1 86 ? -12.692 7.669 -5.458 1.00 98.62 86 GLU A O 1
ATOM 702 N N . ASN A 1 87 ? -11.989 9.187 -3.950 1.00 98.38 87 ASN A N 1
ATOM 703 C CA 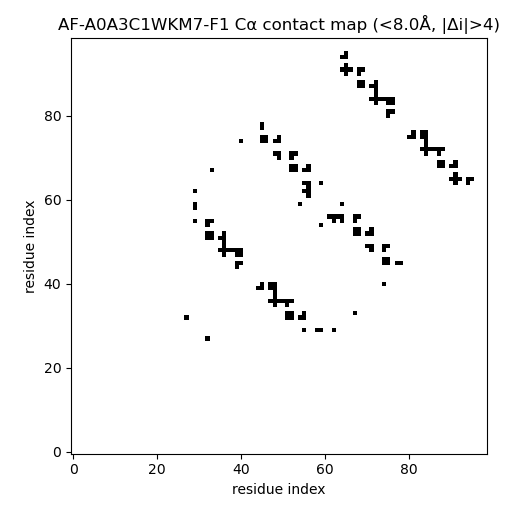. ASN A 1 87 ? -10.921 9.733 -4.793 1.00 98.38 87 ASN A CA 1
ATOM 704 C C . ASN A 1 87 ? -9.975 8.635 -5.315 1.00 98.38 87 ASN A C 1
ATOM 706 O O . ASN A 1 87 ? -9.590 8.638 -6.481 1.00 98.38 87 ASN A O 1
ATOM 710 N N . PHE A 1 88 ? -9.572 7.689 -4.460 1.00 98.31 88 PHE A N 1
ATOM 711 C CA . PHE A 1 88 ? -8.658 6.620 -4.870 1.00 98.31 88 PHE A CA 1
ATOM 712 C C . PHE A 1 88 ? -9.339 5.524 -5.699 1.00 98.31 88 PHE A C 1
ATOM 714 O O . PHE A 1 88 ? -8.689 4.958 -6.576 1.00 98.31 88 PHE A O 1
ATOM 721 N N . TYR A 1 89 ? -10.629 5.248 -5.488 1.00 98.38 89 TYR A N 1
ATOM 722 C CA . TYR A 1 89 ? -11.384 4.371 -6.385 1.00 98.38 89 TYR A CA 1
ATOM 723 C C . TYR A 1 89 ? -11.535 4.978 -7.779 1.00 98.38 89 TYR A C 1
ATOM 725 O O . TYR A 1 89 ? -11.406 4.259 -8.767 1.00 98.38 89 TYR A O 1
ATOM 733 N N . GLU A 1 90 ? -11.742 6.291 -7.876 1.00 97.81 90 GLU A N 1
ATOM 734 C CA . GLU A 1 90 ? -11.771 6.998 -9.157 1.00 97.81 90 GLU A CA 1
ATOM 735 C C . GLU A 1 90 ? -10.413 6.904 -9.874 1.00 97.81 90 GLU A C 1
ATOM 737 O O . GLU A 1 90 ? -10.353 6.557 -1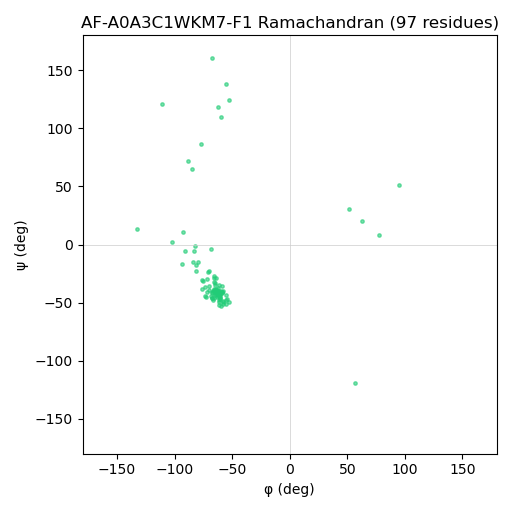1.054 1.00 97.81 90 GLU A O 1
ATOM 742 N N . LEU A 1 91 ? -9.305 7.105 -9.149 1.00 96.25 91 LEU A N 1
ATOM 743 C CA . LEU A 1 91 ? -7.960 6.900 -9.700 1.00 96.25 91 LEU A CA 1
ATOM 744 C C . LEU A 1 91 ? -7.744 5.462 -10.193 1.00 96.25 91 LEU A C 1
ATOM 746 O O . LEU A 1 91 ? -7.167 5.272 -11.262 1.00 96.25 91 LEU A O 1
ATOM 750 N N . ALA A 1 92 ? -8.211 4.458 -9.444 1.00 96.56 92 ALA A N 1
ATOM 751 C CA . ALA A 1 92 ? -8.133 3.056 -9.852 1.00 96.56 92 ALA A CA 1
ATOM 752 C C . ALA A 1 92 ? -8.960 2.766 -11.112 1.00 96.56 92 ALA A C 1
ATOM 754 O O . ALA A 1 92 ? -8.521 2.020 -11.982 1.00 96.56 92 ALA A O 1
ATOM 755 N N . TYR A 1 93 ? -10.148 3.362 -11.224 1.00 96.00 93 TYR A N 1
ATOM 756 C CA . TYR A 1 93 ? -10.997 3.224 -12.403 1.00 96.00 93 TYR A CA 1
ATOM 757 C C . TYR A 1 93 ? -10.270 3.743 -13.653 1.00 96.00 93 TYR A C 1
ATOM 759 O O . TYR A 1 93 ? -10.061 2.994 -14.610 1.00 96.00 93 TYR A O 1
ATOM 767 N N . PHE A 1 94 ? -9.762 4.977 -13.606 1.00 94.25 94 PHE A N 1
ATOM 768 C CA . PHE A 1 94 ? -9.057 5.576 -14.741 1.00 94.25 94 PHE A CA 1
ATOM 769 C C . PHE A 1 94 ? -7.684 4.959 -15.025 1.00 94.25 94 PHE A C 1
ATOM 771 O O . PHE A 1 94 ? -7.206 5.044 -16.158 1.00 94.25 94 PHE A O 1
ATOM 778 N N . SER A 1 95 ? -7.029 4.323 -14.048 1.00 91.19 95 SER A N 1
ATOM 779 C CA . SER A 1 95 ? -5.764 3.630 -14.310 1.00 91.19 95 SER A CA 1
ATOM 780 C C . SER A 1 95 ? -5.948 2.355 -15.134 1.00 91.19 95 SER A C 1
ATOM 782 O O . SER A 1 95 ? -5.011 1.958 -15.814 1.00 91.19 95 SER A O 1
ATOM 784 N N . THR A 1 96 ? -7.140 1.745 -15.128 1.00 85.88 96 THR A N 1
ATOM 785 C CA . THR A 1 96 ? -7.448 0.574 -15.975 1.00 85.88 96 THR A CA 1
ATOM 786 C C . THR A 1 96 ? -7.826 0.921 -17.412 1.00 85.88 96 THR A C 1
ATOM 788 O O . THR A 1 96 ? -7.680 0.080 -18.290 1.00 85.88 96 THR A O 1
ATOM 791 N N . GLU A 1 97 ? -8.296 2.144 -17.672 1.00 71.56 97 GLU A N 1
ATOM 792 C CA . GLU A 1 97 ? -8.664 2.591 -19.025 1.00 71.56 97 GLU A CA 1
ATOM 793 C C . GLU A 1 97 ? -7.449 3.013 -19.873 1.00 71.56 97 GLU A C 1
ATOM 795 O O . GLU A 1 97 ? -7.570 3.157 -21.088 1.00 71.56 97 GLU A O 1
ATOM 800 N N . ASN A 1 98 ? -6.290 3.236 -19.241 1.00 57.44 98 ASN A N 1
ATOM 801 C CA . ASN A 1 98 ? -5.063 3.714 -19.890 1.00 57.44 98 ASN A CA 1
ATOM 802 C C . ASN A 1 98 ? -4.010 2.610 -20.153 1.00 57.44 98 ASN A C 1
ATOM 804 O O . ASN A 1 98 ? -2.928 2.942 -20.644 1.00 57.44 98 ASN A O 1
ATOM 808 N N . ASP A 1 99 ? -4.311 1.346 -19.828 1.00 50.53 99 ASP A N 1
ATOM 809 C CA . ASP A 1 99 ? -3.498 0.148 -20.135 1.00 50.53 99 ASP A CA 1
ATOM 810 C C . ASP A 1 99 ? -3.982 -0.539 -21.429 1.00 50.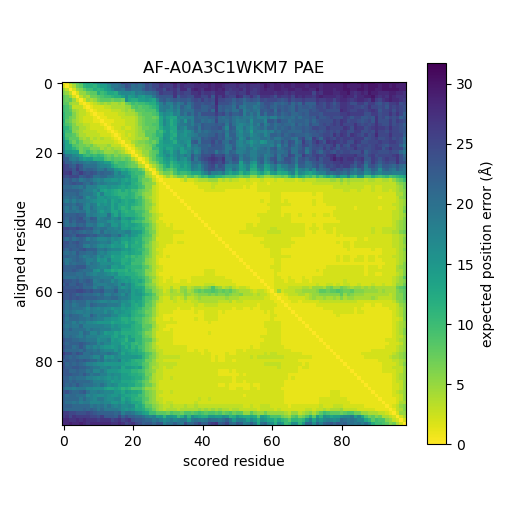53 99 ASP A C 1
ATOM 812 O O . ASP A 1 99 ? -3.118 -1.000 -22.216 1.00 50.53 99 ASP A O 1
#

Radius of gyration: 22.4 Å; Cα contacts (8 Å, |Δi|>4): 93; chains: 1; bounding box: 67×21×50 Å

Secondary structure (DSSP, 8-state):
--HHHHHHHHHHHHHHHHHHHTS--PPPPHHHHHHHHHHHHHTT-HHHHHHHHHHHHHHSTTTTHHHHHHHHHHHHHHTT-HHHHHHHHHHHHHHHHT-

Solvent-accessible surface area (backbone atoms only — not comparable to full-atom values): 5328 Å² total; per-residue (Å²): 142,75,67,68,64,59,54,51,53,51,50,53,52,53,53,52,51,56,63,63,66,71,69,78,83,71,77,75,48,60,63,60,39,41,53,50,16,52,50,29,44,76,72,65,39,30,75,59,13,35,54,30,22,52,48,28,38,69,75,41,57,77,54,60,34,43,61,27,24,43,55,34,13,53,33,28,45,75,72,68,39,52,69,60,13,49,56,25,42,52,52,23,56,57,50,64,78,75,113

Sequence (99 aa):
MKMSCSKKLLTYLAVTFSFLVSNKGTAQTLEQTFDFAQQMKSEGNYETAIKYYQRVSYFGGNYRITDCYISTADCYFLINDFRQAENFYELAYFSTEND